Protein AF-A0A1E1VZ85-F1 (afdb_monomer)

Solvent-accessible surface area (backbone atoms only — not comparable to full-atom values): 5786 Å² total; per-residue (Å²): 131,55,69,69,61,50,47,51,52,40,52,53,50,42,52,55,44,52,48,54,49,49,54,51,32,54,38,49,60,42,31,81,80,37,70,84,40,45,64,59,39,60,61,55,53,76,45,49,66,58,47,50,53,52,41,54,51,39,50,51,54,44,53,54,50,47,39,68,78,35,77,84,62,83,85,78,58,64,66,58,54,55,49,49,55,42,49,54,53,34,50,57,47,41,53,73,76,56,64,75,87,129

Nearest PDB structures (foldseek):
  3mxz-assembly1_A  TM=4.016E-01  e=4.838E-01  Arabidopsis thaliana
  3lg7-assembly1_B  TM=4.663E-01  e=9.414E-01  synthetic construct
  6ixe-assembly1_A  TM=3.928E-01  e=3.982E+00  Homo sapiens
  3vkg-assembly2_A  TM=2.423E-01  e=6.560E+00  Dictyostelium discoideum

Mean predicted aligned error: 3.7 Å

Organism: Pectinophora gossypiella (NCBI:txid13191)

Radius of gyration: 16.45 Å; Cα contacts (8 Å, |Δi|>4): 61; chains: 1; bounding box: 40×31×45 Å

Foldseek 3Di:
DDLVVVLVVLVVQLVVLLVLLVVLLVLLVVCVVDVVSLVVNVVSVVCLVVSLVSNVVSLVVNVVSVCVVPVPDDRDCVSVVVSVVSSVSSVVSCCVSPPDDD

Secondary structure (DSSP, 8-state):
--HHHHHHHHHHHHHHHHHHHHHHHHHHHHHHH-GGGHHHHHHHHTTHHHHHHHHHHHHHHHHHHHHHH-TTPPPP-HHHHHHHHHHHHHHHHHHHHSPPP-

pLDDT: mean 93.76, std 7.64, range [46.31, 98.31]

Sequence (102 aa):
MDDNSKLNLLVIRREYIFRDIQILFDLSQQVATDPSKVNAFKSRYKRVESIRQEYLNVVHDIHTLMLTINPKEVIDMKTVEAFDTLYYAVEAAADQLMPKPR

Structure (mmCIF, N/CA/C/O backbone):
data_AF-A0A1E1VZ85-F1
#
_entry.id   AF-A0A1E1VZ85-F1
#
loop_
_atom_site.group_PDB
_atom_site.id
_atom_site.type_symbol
_atom_site.label_atom_id
_atom_site.label_alt_id
_atom_site.label_comp_id
_atom_site.label_asym_id
_atom_site.label_entity_id
_atom_site.label_seq_id
_atom_site.pdbx_PDB_ins_code
_atom_site.Cartn_x
_atom_site.Cartn_y
_atom_site.Cartn_z
_atom_site.occupancy
_atom_site.B_iso_or_equiv
_atom_site.auth_seq_id
_atom_site.auth_comp_id
_atom_site.auth_asym_id
_atom_site.auth_atom_id
_atom_site.pdbx_PDB_model_num
ATOM 1 N N . MET A 1 1 ? -6.256 15.122 23.164 1.00 75.88 1 MET A N 1
ATOM 2 C CA . MET A 1 1 ? -6.871 14.702 21.891 1.00 75.88 1 MET A CA 1
ATOM 3 C C . MET A 1 1 ? -7.786 13.537 22.199 1.00 75.88 1 MET A C 1
ATOM 5 O O . MET A 1 1 ? -7.298 12.562 22.765 1.00 75.88 1 MET A O 1
ATOM 9 N N . ASP A 1 2 ? -9.082 13.681 21.941 1.00 92.94 2 ASP A N 1
ATOM 10 C CA . ASP A 1 2 ? -10.062 12.607 22.122 1.00 92.94 2 ASP A CA 1
ATOM 11 C C . ASP A 1 2 ? -9.880 11.499 21.069 1.00 92.94 2 ASP A C 1
ATOM 13 O O . ASP A 1 2 ? -9.120 11.650 20.105 1.00 92.94 2 ASP A O 1
ATOM 17 N N . ASP A 1 3 ? -10.553 10.372 21.276 1.00 91.44 3 ASP A N 1
ATOM 18 C CA . ASP A 1 3 ? -10.3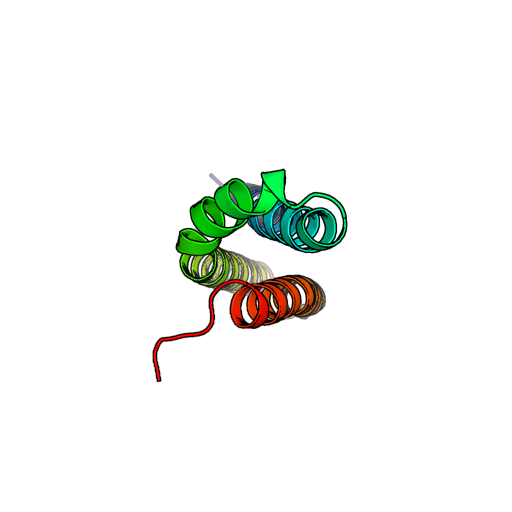74 9.186 20.441 1.00 91.44 3 ASP A CA 1
ATOM 19 C C . ASP A 1 3 ? -10.925 9.362 19.017 1.00 91.44 3 ASP A C 1
ATOM 21 O O . ASP A 1 3 ? -10.326 8.838 18.080 1.00 91.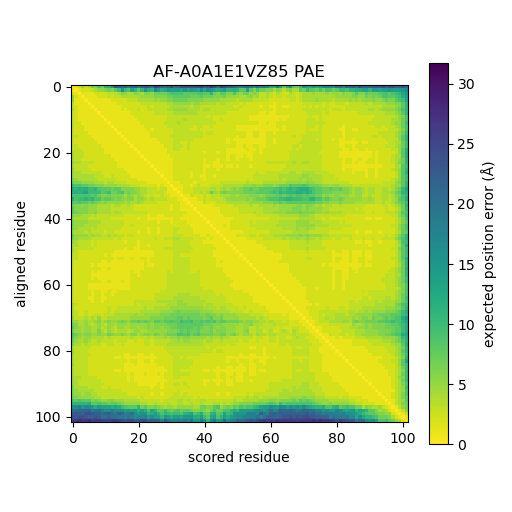44 3 ASP A O 1
ATOM 25 N N . ASN A 1 4 ? -11.953 10.192 18.806 1.00 91.00 4 ASN A N 1
ATOM 26 C CA . ASN A 1 4 ? -12.434 10.510 17.456 1.00 91.00 4 ASN A CA 1
ATOM 27 C C . ASN A 1 4 ? -11.413 11.366 16.693 1.00 91.00 4 ASN A C 1
ATOM 29 O O . ASN A 1 4 ? -11.142 11.124 15.516 1.00 91.00 4 ASN A O 1
ATOM 33 N N . SER A 1 5 ? -10.783 12.329 17.369 1.00 94.81 5 SER A N 1
ATOM 34 C CA . SER A 1 5 ? -9.692 13.120 16.790 1.00 94.81 5 SER A CA 1
ATOM 35 C C . SER A 1 5 ? -8.480 12.250 16.419 1.00 94.81 5 SER A C 1
ATOM 37 O O . SER A 1 5 ? -7.903 12.425 15.345 1.00 94.81 5 SER A O 1
ATOM 39 N N . LYS A 1 6 ? -8.109 11.273 17.264 1.00 95.88 6 LYS A N 1
ATOM 40 C CA . LYS A 1 6 ? -7.060 10.281 16.943 1.00 95.88 6 LYS A CA 1
ATOM 41 C C . LYS A 1 6 ? -7.431 9.436 15.730 1.00 95.88 6 LYS A C 1
ATOM 43 O O . LYS A 1 6 ? -6.601 9.272 14.838 1.00 95.88 6 LYS A O 1
ATOM 48 N N . LEU A 1 7 ? -8.667 8.941 15.685 1.00 95.19 7 LEU A N 1
ATOM 49 C CA . LEU A 1 7 ? -9.164 8.126 14.582 1.00 95.19 7 LEU A CA 1
ATOM 50 C C . LEU A 1 7 ? -9.085 8.888 13.255 1.00 95.19 7 LEU A C 1
ATOM 52 O O . LEU A 1 7 ? -8.556 8.360 12.281 1.00 95.19 7 LEU A O 1
ATOM 56 N N . ASN A 1 8 ? -9.503 10.157 13.233 1.00 96.12 8 ASN A N 1
ATOM 57 C CA . ASN A 1 8 ? -9.392 10.998 12.040 1.00 96.12 8 ASN A CA 1
ATOM 58 C C . ASN A 1 8 ? -7.945 11.166 11.563 1.00 96.12 8 ASN A C 1
ATOM 60 O O . ASN A 1 8 ? -7.684 11.072 10.365 1.00 96.12 8 ASN A O 1
ATOM 64 N N . LEU A 1 9 ? -6.987 11.383 12.470 1.00 97.25 9 LEU A N 1
ATOM 65 C CA . LEU A 1 9 ? -5.575 11.483 12.087 1.00 97.25 9 LEU A CA 1
ATOM 66 C C . LEU A 1 9 ? -5.039 10.174 11.498 1.00 97.25 9 LEU A C 1
ATOM 68 O O . LEU A 1 9 ? -4.285 10.210 10.525 1.00 97.25 9 LEU A O 1
ATOM 72 N N . LEU A 1 10 ? -5.438 9.027 12.053 1.00 97.50 10 LEU A N 1
ATOM 73 C CA . LEU A 1 10 ? -5.059 7.723 11.514 1.00 97.50 10 LEU A CA 1
ATOM 74 C C . LEU A 1 10 ? -5.667 7.487 10.127 1.00 97.50 10 LEU A C 1
ATOM 76 O O . LEU A 1 10 ? -4.957 7.042 9.229 1.00 97.50 10 LEU A O 1
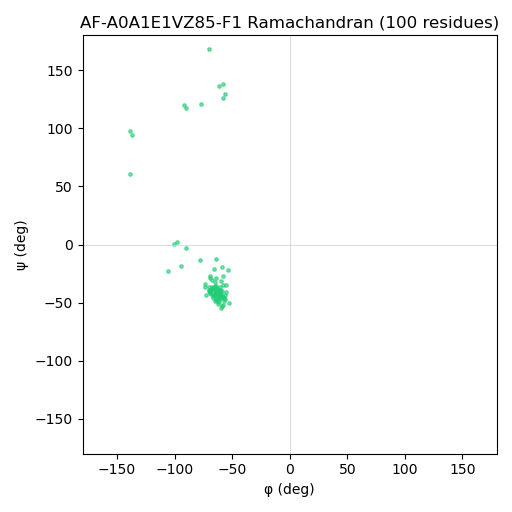ATOM 80 N N . VAL A 1 11 ? -6.937 7.847 9.918 1.00 96.50 11 VAL A N 1
ATOM 81 C CA . VAL A 1 11 ? -7.591 7.767 8.601 1.00 96.50 11 VAL A CA 1
ATOM 82 C C . VAL A 1 11 ? -6.867 8.645 7.582 1.00 96.50 11 VAL A C 1
ATOM 84 O O . VAL A 1 11 ? -6.524 8.167 6.506 1.00 96.50 11 VAL A O 1
ATOM 87 N N . ILE A 1 12 ? -6.543 9.893 7.929 1.00 97.44 12 ILE A N 1
ATOM 88 C CA . ILE A 1 12 ? -5.768 10.783 7.052 1.00 97.44 12 ILE A CA 1
ATOM 89 C C . ILE A 1 12 ? -4.407 10.158 6.710 1.00 97.44 12 ILE A C 1
ATOM 91 O O . ILE A 1 12 ? -4.001 10.143 5.549 1.00 97.44 12 ILE A O 1
ATOM 95 N N . ARG A 1 13 ? -3.706 9.601 7.705 1.00 97.44 13 ARG A N 1
ATOM 96 C CA . ARG A 1 13 ? -2.423 8.920 7.492 1.00 97.44 13 ARG A CA 1
ATOM 97 C C . ARG A 1 13 ? -2.563 7.711 6.562 1.00 97.44 13 ARG A C 1
ATOM 99 O O . ARG A 1 13 ? -1.721 7.545 5.682 1.00 97.44 13 ARG A O 1
ATOM 106 N N . ARG A 1 14 ? -3.621 6.908 6.716 1.00 97.69 14 ARG A N 1
ATOM 107 C CA . ARG A 1 14 ? -3.936 5.781 5.824 1.00 97.69 14 ARG A CA 1
ATOM 108 C C . ARG A 1 14 ? -4.068 6.251 4.377 1.00 97.69 14 ARG A C 1
ATOM 110 O O . ARG A 1 14 ? -3.469 5.637 3.501 1.00 97.69 14 ARG A O 1
ATOM 117 N N . GLU A 1 15 ? -4.796 7.342 4.132 1.00 97.62 15 GLU A N 1
ATOM 118 C CA . GLU A 1 15 ? -4.979 7.897 2.782 1.00 97.62 15 GLU A CA 1
ATOM 119 C C . GLU A 1 15 ? -3.660 8.372 2.159 1.00 97.62 15 GLU A C 1
ATOM 121 O O . GLU A 1 15 ? -3.413 8.138 0.976 1.00 97.62 15 GLU A O 1
ATOM 126 N N . TYR A 1 16 ? -2.770 8.988 2.945 1.00 97.38 16 TYR A N 1
ATOM 127 C CA . TYR A 1 16 ? -1.441 9.364 2.453 1.00 97.38 16 TYR A CA 1
ATOM 128 C C . TYR A 1 16 ? -0.616 8.147 2.017 1.00 97.38 16 TYR A C 1
ATOM 130 O O . TYR A 1 16 ? -0.022 8.171 0.941 1.00 97.38 16 TYR A O 1
ATOM 138 N N . ILE A 1 17 ? -0.617 7.073 2.810 1.00 97.56 17 ILE A N 1
ATOM 139 C CA . ILE A 1 17 ? 0.114 5.841 2.479 1.00 97.56 17 ILE A CA 1
ATOM 140 C C . ILE A 1 17 ? -0.529 5.135 1.274 1.00 97.56 17 ILE A C 1
ATOM 142 O O . ILE A 1 17 ? 0.171 4.644 0.389 1.00 97.56 17 ILE A O 1
ATOM 146 N N . PHE A 1 18 ? -1.863 5.126 1.191 1.00 97.62 18 PHE A N 1
ATOM 147 C CA . PHE A 1 18 ? -2.583 4.579 0.039 1.00 97.62 18 PHE A CA 1
ATOM 148 C C . PHE A 1 18 ? -2.210 5.321 -1.253 1.00 97.62 18 PHE A C 1
ATOM 150 O O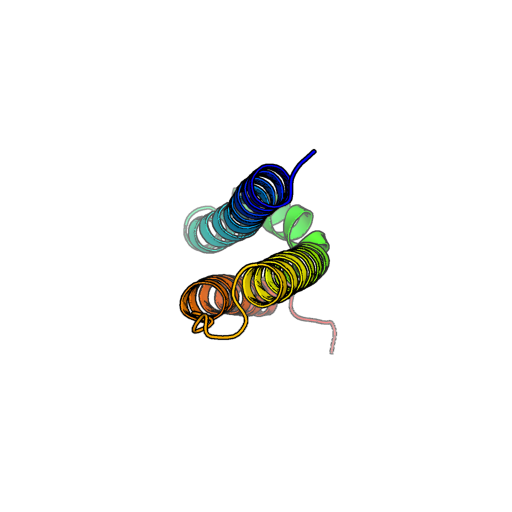 . PHE A 1 18 ? -1.991 4.714 -2.301 1.00 97.62 18 PHE A O 1
ATOM 157 N N . ARG A 1 19 ? -2.051 6.644 -1.179 1.00 97.38 19 ARG A N 1
ATOM 158 C CA . ARG A 1 19 ? -1.596 7.442 -2.317 1.00 97.38 19 ARG A CA 1
ATOM 159 C C . ARG A 1 19 ? -0.175 7.085 -2.755 1.00 97.38 19 ARG A C 1
ATOM 161 O O . ARG A 1 19 ? 0.104 7.091 -3.952 1.00 97.38 19 ARG A O 1
ATOM 168 N N . ASP A 1 20 ? 0.716 6.753 -1.824 1.00 96.88 20 ASP A N 1
ATOM 169 C CA . ASP A 1 20 ? 2.078 6.337 -2.166 1.00 96.88 20 ASP A CA 1
ATOM 170 C C . ASP A 1 20 ? 2.089 5.043 -2.996 1.00 96.88 20 ASP A C 1
ATOM 172 O O . ASP A 1 20 ? 2.821 4.974 -3.991 1.00 96.88 20 ASP A O 1
ATOM 176 N N . ILE A 1 21 ? 1.243 4.055 -2.661 1.00 97.75 21 ILE A N 1
ATOM 177 C CA . ILE A 1 21 ? 1.129 2.838 -3.481 1.00 97.75 21 ILE A CA 1
ATOM 178 C C . ILE A 1 21 ? 0.446 3.112 -4.826 1.00 97.75 21 ILE A C 1
ATOM 180 O O . ILE A 1 21 ? 0.894 2.581 -5.840 1.00 97.75 21 ILE A O 1
ATOM 184 N N . GLN A 1 22 ? -0.558 3.997 -4.877 1.00 97.50 22 GLN A N 1
ATOM 185 C CA . GLN A 1 22 ? -1.190 4.411 -6.137 1.00 97.50 22 GLN A CA 1
ATOM 186 C C . GLN A 1 22 ? -0.181 5.048 -7.093 1.00 97.50 22 GLN A C 1
ATOM 188 O O . GLN A 1 22 ? -0.124 4.676 -8.258 1.00 97.50 22 GLN A O 1
ATOM 193 N N . ILE A 1 23 ? 0.677 5.949 -6.604 1.00 96.19 23 ILE A N 1
ATOM 194 C CA . ILE A 1 23 ? 1.702 6.569 -7.452 1.00 96.19 23 ILE A CA 1
ATOM 195 C C . ILE A 1 23 ? 2.689 5.517 -7.974 1.00 96.19 23 ILE A C 1
ATOM 197 O O . ILE A 1 23 ? 3.160 5.608 -9.110 1.00 96.19 23 ILE A O 1
ATOM 201 N N . LEU A 1 24 ? 3.039 4.529 -7.149 1.00 96.31 24 LEU A N 1
ATOM 202 C CA . LEU A 1 24 ? 3.944 3.460 -7.558 1.00 96.31 24 LEU A CA 1
ATOM 203 C C . LEU A 1 24 ? 3.301 2.538 -8.605 1.00 96.31 24 LEU A C 1
ATOM 205 O O . LEU A 1 24 ? 3.971 2.146 -9.561 1.00 96.31 24 LEU A O 1
ATOM 209 N N . PHE A 1 25 ? 2.007 2.257 -8.456 1.00 97.00 25 PHE A N 1
ATOM 210 C CA . PHE A 1 25 ? 1.197 1.546 -9.438 1.00 97.00 25 PHE A CA 1
ATOM 211 C C . PHE A 1 25 ? 1.091 2.323 -10.757 1.00 97.00 25 PHE A C 1
ATOM 213 O O . PHE A 1 25 ? 1.400 1.778 -11.811 1.00 97.00 25 PHE A O 1
ATOM 220 N N . ASP A 1 26 ? 0.765 3.614 -10.720 1.00 96.25 26 ASP A N 1
ATOM 221 C CA . ASP A 1 26 ? 0.686 4.447 -11.925 1.00 96.25 26 ASP A CA 1
ATOM 222 C C . ASP A 1 26 ? 2.022 4.476 -12.676 1.00 96.25 26 ASP A C 1
ATOM 224 O O . ASP A 1 26 ? 2.063 4.407 -13.906 1.00 96.25 26 ASP A O 1
ATOM 228 N N . LEU A 1 27 ? 3.138 4.542 -11.942 1.00 95.56 27 LEU A N 1
ATOM 229 C CA . LEU A 1 27 ? 4.470 4.435 -12.531 1.00 95.56 27 LEU A CA 1
ATOM 230 C C . LEU A 1 27 ? 4.712 3.060 -13.154 1.00 95.56 27 LEU A C 1
ATOM 232 O O . LEU A 1 27 ? 5.316 3.001 -14.223 1.00 95.56 27 LEU A O 1
ATOM 236 N N . SER A 1 28 ? 4.244 1.976 -12.531 1.00 95.19 28 SER A N 1
ATOM 237 C CA . SER A 1 28 ? 4.395 0.622 -13.076 1.00 95.19 28 SER A CA 1
ATOM 238 C C . SER A 1 28 ? 3.676 0.469 -14.419 1.00 95.19 28 SER A C 1
ATOM 240 O O . SER A 1 28 ? 4.240 -0.099 -15.353 1.00 95.19 28 SER A O 1
ATOM 242 N N . GLN A 1 29 ? 2.491 1.072 -14.558 1.00 95.06 29 GLN A N 1
ATOM 243 C CA . GLN A 1 29 ? 1.743 1.099 -15.818 1.00 95.06 29 GLN A CA 1
ATOM 244 C C . GLN A 1 29 ? 2.432 1.974 -16.874 1.00 95.06 29 GLN A C 1
ATOM 246 O O . GLN A 1 29 ? 2.530 1.590 -18.039 1.00 95.06 29 GLN A O 1
ATOM 251 N N . GLN A 1 30 ? 2.964 3.134 -16.474 1.00 94.62 30 GLN A N 1
ATOM 252 C CA . GLN A 1 30 ? 3.645 4.051 -17.395 1.00 94.62 30 GLN A CA 1
ATOM 253 C C . GLN A 1 30 ? 4.925 3.459 -17.983 1.00 94.62 30 GLN A C 1
ATOM 255 O O . GLN A 1 30 ? 5.244 3.753 -19.133 1.00 94.62 30 GLN A O 1
ATOM 260 N N . VAL A 1 31 ? 5.647 2.618 -17.237 1.00 92.75 31 VAL A N 1
ATOM 261 C CA . VAL A 1 31 ? 6.886 1.987 -17.721 1.00 92.75 31 VAL A CA 1
ATOM 262 C C . VAL A 1 31 ? 6.652 1.133 -18.972 1.00 92.75 31 VAL A C 1
ATOM 264 O O . VAL A 1 31 ? 7.531 1.080 -19.831 1.00 92.75 31 VAL A O 1
ATOM 267 N N . ALA A 1 32 ? 5.474 0.519 -19.121 1.00 84.12 32 ALA A N 1
ATOM 268 C CA . ALA A 1 32 ? 5.137 -0.259 -20.313 1.00 84.12 32 ALA A CA 1
ATOM 269 C C . ALA A 1 32 ? 5.085 0.601 -21.592 1.00 84.12 32 ALA A C 1
ATOM 271 O O . ALA A 1 32 ? 5.363 0.107 -22.682 1.00 84.12 32 ALA A O 1
ATOM 272 N N . THR A 1 33 ? 4.750 1.888 -21.459 1.00 90.00 33 THR A N 1
ATOM 273 C CA . THR A 1 33 ? 4.614 2.836 -22.580 1.00 90.00 33 THR A CA 1
ATOM 274 C C . THR A 1 33 ? 5.768 3.834 -22.693 1.00 90.00 33 THR A C 1
ATOM 276 O O . THR A 1 33 ? 6.000 4.379 -23.767 1.00 90.00 33 THR A O 1
ATOM 279 N N . ASP A 1 34 ? 6.493 4.082 -21.601 1.00 92.31 34 ASP A N 1
ATOM 280 C CA . ASP A 1 34 ? 7.580 5.056 -21.512 1.00 92.31 34 ASP A CA 1
ATOM 281 C C . ASP A 1 34 ? 8.778 4.462 -20.743 1.00 92.31 34 ASP A C 1
ATOM 283 O O . ASP A 1 34 ? 8.859 4.558 -19.509 1.00 92.31 34 ASP A O 1
ATOM 287 N N . PRO A 1 35 ? 9.761 3.882 -21.461 1.00 89.88 35 PRO A N 1
ATOM 288 C CA . PRO A 1 35 ? 10.965 3.316 -20.858 1.00 89.88 35 PRO A CA 1
ATOM 289 C C . PRO A 1 35 ? 11.796 4.316 -20.039 1.00 89.88 35 PRO A C 1
ATOM 291 O O . P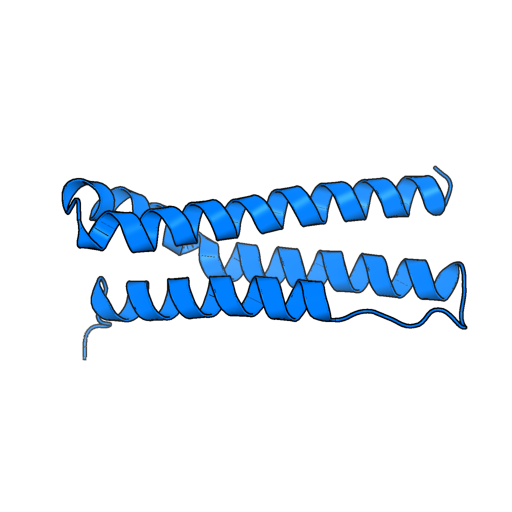RO A 1 35 ? 12.575 3.902 -19.178 1.00 89.88 35 PRO A O 1
ATOM 294 N N . SER A 1 36 ? 11.634 5.632 -20.240 1.00 94.00 36 SER A N 1
ATOM 295 C CA . SER A 1 36 ? 12.346 6.638 -19.437 1.00 94.00 36 SER A CA 1
ATOM 296 C C . SER A 1 36 ? 11.911 6.628 -17.963 1.00 94.00 36 SER A C 1
ATOM 298 O O . SER A 1 36 ? 12.671 7.034 -17.078 1.00 94.00 36 SER A O 1
ATOM 300 N N . LYS A 1 37 ? 10.720 6.087 -17.666 1.00 94.31 37 LYS A N 1
ATOM 301 C CA . LYS A 1 37 ? 10.169 5.966 -16.308 1.00 94.31 37 LYS A CA 1
ATOM 302 C C . LYS A 1 37 ? 10.764 4.816 -15.505 1.00 94.31 37 LYS A C 1
ATOM 304 O O . LYS A 1 37 ? 10.610 4.809 -14.283 1.00 94.31 37 LYS A O 1
ATOM 309 N N . VAL A 1 38 ? 11.480 3.881 -16.142 1.00 93.31 38 VAL A N 1
ATOM 310 C CA . VAL A 1 38 ? 12.026 2.678 -15.486 1.00 93.31 38 VAL A CA 1
ATOM 311 C C . VAL A 1 38 ? 12.841 3.050 -14.249 1.00 93.31 38 VAL A C 1
ATOM 313 O O . VAL A 1 38 ? 12.590 2.528 -13.168 1.00 93.31 38 VAL A O 1
ATOM 316 N N . ASN A 1 39 ? 13.777 3.995 -14.361 1.00 93.12 39 ASN A N 1
ATOM 317 C CA . ASN A 1 39 ? 14.627 4.376 -13.228 1.00 93.12 39 ASN A CA 1
ATOM 318 C C . ASN A 1 39 ? 13.835 5.027 -12.083 1.00 93.12 39 ASN A C 1
ATOM 320 O O . ASN A 1 39 ? 14.136 4.782 -10.912 1.00 93.12 39 ASN A O 1
ATOM 324 N N . ALA A 1 40 ? 12.805 5.818 -12.402 1.00 94.69 40 ALA A N 1
ATOM 325 C CA . ALA A 1 40 ? 11.927 6.416 -11.400 1.00 94.69 40 ALA A CA 1
ATOM 326 C C . ALA A 1 40 ? 11.121 5.342 -10.654 1.00 94.69 40 ALA A C 1
ATOM 328 O O . ALA A 1 40 ? 11.058 5.376 -9.423 1.00 94.69 40 ALA A O 1
ATOM 329 N N . PHE A 1 41 ? 10.582 4.359 -11.384 1.00 95.31 41 PHE A N 1
ATOM 330 C CA . PHE A 1 41 ? 9.907 3.200 -10.805 1.00 95.31 41 PHE A CA 1
ATOM 331 C C . PHE A 1 41 ? 10.854 2.404 -9.900 1.00 95.31 41 PHE A C 1
ATOM 333 O O . PHE A 1 41 ? 10.575 2.270 -8.713 1.00 95.31 41 PHE A O 1
ATOM 340 N N . LYS A 1 42 ? 12.021 1.973 -10.406 1.00 93.94 42 LYS A N 1
ATOM 341 C CA . LYS A 1 42 ? 13.014 1.205 -9.628 1.00 93.94 42 LYS A CA 1
ATOM 342 C C . LYS A 1 42 ? 13.435 1.924 -8.347 1.00 93.94 42 LYS A C 1
ATOM 344 O O . LYS A 1 42 ? 13.584 1.297 -7.304 1.00 93.94 42 LYS A O 1
ATOM 349 N N . SER A 1 43 ? 13.635 3.242 -8.415 1.00 93.81 43 SER A N 1
ATOM 350 C CA . SER A 1 43 ? 14.018 4.047 -7.252 1.00 93.81 43 SER A CA 1
ATOM 351 C C . SER A 1 43 ? 12.932 4.051 -6.176 1.00 93.81 43 SER A C 1
ATOM 353 O O . SER A 1 43 ? 13.226 3.802 -5.007 1.00 93.81 43 SER A O 1
ATOM 355 N N . ARG A 1 44 ? 11.669 4.276 -6.562 1.00 94.31 44 ARG A N 1
ATOM 356 C CA . ARG A 1 44 ? 10.548 4.306 -5.614 1.00 94.31 44 ARG A CA 1
ATOM 357 C C . ARG A 1 44 ? 10.157 2.920 -5.109 1.00 94.31 44 ARG A C 1
ATOM 359 O O . ARG A 1 44 ? 9.813 2.788 -3.939 1.00 94.31 44 ARG A O 1
ATOM 366 N N . TYR A 1 45 ? 10.279 1.899 -5.953 1.00 96.06 45 TYR A N 1
ATOM 367 C CA . TYR A 1 45 ? 9.963 0.514 -5.616 1.00 96.06 45 TYR A CA 1
ATOM 368 C C . TYR A 1 45 ? 10.776 -0.004 -4.423 1.00 96.06 45 TYR A C 1
ATOM 370 O O . TYR A 1 45 ? 10.274 -0.797 -3.640 1.00 96.06 45 TYR A O 1
ATOM 378 N N . LYS A 1 46 ? 11.980 0.532 -4.174 1.00 94.19 46 LYS A N 1
ATOM 379 C CA . LYS A 1 46 ? 12.771 0.219 -2.966 1.00 94.19 46 LYS A CA 1
ATOM 380 C C . LYS A 1 46 ? 12.016 0.424 -1.647 1.00 94.19 46 LYS A C 1
ATOM 382 O O . LYS A 1 46 ? 12.424 -0.130 -0.633 1.00 94.19 46 LYS A O 1
ATOM 387 N N . ARG A 1 47 ? 10.960 1.245 -1.644 1.00 94.75 47 ARG A N 1
ATOM 388 C CA . ARG A 1 47 ? 10.120 1.533 -0.474 1.00 94.75 47 ARG A CA 1
ATOM 389 C C . ARG A 1 47 ? 8.800 0.756 -0.460 1.00 94.75 47 ARG A C 1
ATOM 391 O O . ARG A 1 47 ? 8.026 0.953 0.471 1.00 94.75 47 ARG A O 1
ATOM 398 N N . VAL A 1 48 ? 8.517 -0.098 -1.447 1.00 96.44 48 VAL A N 1
ATOM 399 C CA . VAL A 1 48 ? 7.213 -0.776 -1.575 1.00 96.44 48 VAL A CA 1
ATOM 400 C C . VAL A 1 48 ? 6.857 -1.575 -0.320 1.00 96.44 48 VAL A C 1
ATOM 402 O O . VAL A 1 48 ? 5.753 -1.443 0.202 1.00 96.44 48 VAL A O 1
ATOM 405 N N . GLU A 1 49 ? 7.827 -2.300 0.239 1.00 96.75 49 GLU A N 1
ATOM 406 C CA . GLU A 1 49 ? 7.602 -3.124 1.424 1.00 96.75 49 GLU A CA 1
ATOM 407 C C . GLU A 1 49 ? 7.380 -2.270 2.674 1.00 96.75 49 GLU A C 1
ATOM 409 O O . GLU A 1 49 ? 6.483 -2.544 3.467 1.00 96.75 49 GLU A O 1
ATOM 414 N N . SER A 1 50 ? 8.126 -1.166 2.817 1.00 97.31 50 SER A N 1
ATOM 415 C CA . SER A 1 50 ? 7.876 -0.217 3.907 1.00 97.31 50 SER A CA 1
ATOM 416 C C . SER A 1 50 ? 6.493 0.423 3.796 1.00 97.31 50 SER A C 1
ATOM 418 O O . SER A 1 50 ? 5.806 0.533 4.804 1.00 97.31 50 SER A O 1
ATOM 420 N N . ILE A 1 51 ? 6.042 0.769 2.584 1.00 97.44 51 ILE A N 1
ATOM 421 C CA . ILE A 1 51 ? 4.705 1.338 2.354 1.00 97.44 51 ILE A CA 1
ATOM 422 C C . ILE A 1 51 ? 3.634 0.321 2.769 1.00 97.44 51 ILE A C 1
ATOM 424 O O . ILE A 1 51 ? 2.693 0.684 3.475 1.00 97.44 51 ILE A O 1
ATOM 428 N N . ARG A 1 52 ? 3.793 -0.957 2.397 1.00 97.81 52 ARG A N 1
ATOM 429 C CA . ARG A 1 52 ? 2.870 -2.025 2.804 1.00 97.81 52 ARG A CA 1
ATOM 430 C C . ARG A 1 52 ? 2.824 -2.196 4.316 1.00 97.81 52 ARG A C 1
ATOM 432 O O . ARG A 1 52 ? 1.738 -2.199 4.891 1.00 97.81 52 ARG A O 1
ATOM 439 N N . GLN A 1 53 ? 3.977 -2.294 4.970 1.00 98.06 53 GLN A N 1
ATOM 440 C CA . GLN A 1 53 ? 4.023 -2.457 6.420 1.00 98.06 53 GLN A CA 1
ATOM 441 C C . GLN A 1 53 ? 3.422 -1.248 7.151 1.00 98.06 53 GLN A C 1
ATOM 443 O O . GLN A 1 53 ? 2.661 -1.419 8.102 1.00 98.06 53 GLN A O 1
ATOM 448 N N . GLU A 1 54 ? 3.726 -0.028 6.702 1.00 97.88 54 GLU A N 1
ATOM 449 C CA . GLU A 1 54 ? 3.144 1.198 7.252 1.00 97.88 54 GLU A CA 1
ATOM 450 C C . GLU A 1 54 ? 1.620 1.219 7.097 1.00 97.88 54 GLU A C 1
ATOM 452 O O . GLU A 1 54 ? 0.919 1.573 8.046 1.00 97.88 54 GLU A O 1
ATOM 457 N N . TYR A 1 55 ? 1.101 0.796 5.941 1.00 98.31 55 TYR A N 1
ATOM 458 C CA . TYR A 1 55 ? -0.335 0.718 5.691 1.00 98.31 55 TYR A CA 1
ATOM 459 C C . TYR A 1 55 ? -1.022 -0.268 6.639 1.00 98.31 55 TYR A C 1
ATOM 461 O O . TYR A 1 55 ? -1.984 0.095 7.317 1.00 98.31 55 TYR A O 1
ATOM 469 N N . LEU A 1 56 ? -0.499 -1.495 6.733 1.00 97.75 56 LEU A N 1
ATOM 470 C CA . LEU A 1 56 ? -1.050 -2.544 7.594 1.00 97.75 56 LEU A CA 1
ATOM 471 C C . LEU A 1 56 ? -1.036 -2.136 9.071 1.00 97.75 56 LEU A C 1
ATOM 473 O O . LEU A 1 56 ? -2.018 -2.365 9.775 1.00 97.75 56 LEU A O 1
ATOM 477 N N . ASN A 1 57 ? 0.034 -1.477 9.523 1.00 98.12 57 ASN A N 1
ATOM 478 C CA . ASN A 1 57 ? 0.127 -0.962 10.888 1.00 98.12 57 ASN A CA 1
ATOM 479 C C . ASN A 1 57 ? -0.935 0.113 11.156 1.00 98.12 57 ASN A C 1
ATOM 481 O O . ASN A 1 57 ? -1.648 0.037 12.151 1.00 98.12 57 ASN A O 1
ATOM 485 N N . VAL A 1 58 ? -1.095 1.086 10.252 1.00 98.00 58 VAL A N 1
ATOM 486 C CA . VAL A 1 58 ? -2.098 2.149 10.426 1.00 98.00 58 VAL A CA 1
ATOM 487 C C . VAL A 1 58 ? -3.518 1.587 10.400 1.00 98.00 58 VAL A C 1
ATOM 489 O O . VAL A 1 58 ? -4.352 2.007 11.197 1.00 98.00 58 VAL A O 1
ATOM 492 N N . VAL A 1 59 ? -3.808 0.624 9.524 1.00 97.62 59 VAL A N 1
ATOM 493 C CA . VAL A 1 59 ? -5.115 -0.045 9.493 1.00 97.62 59 VAL A CA 1
ATOM 494 C C . VAL A 1 59 ? -5.368 -0.826 10.784 1.00 97.62 59 VAL A C 1
ATOM 496 O O . VAL A 1 59 ? -6.462 -0.746 11.341 1.00 97.62 59 VAL A O 1
ATOM 499 N N . HIS A 1 60 ? -4.360 -1.528 11.303 1.00 96.69 60 HIS A N 1
ATOM 500 C CA . HIS A 1 60 ? -4.457 -2.209 12.592 1.00 96.69 60 HIS A CA 1
ATOM 501 C C . HIS A 1 60 ? -4.766 -1.234 13.740 1.00 96.69 60 HIS A C 1
ATOM 503 O O . HIS A 1 60 ? -5.661 -1.502 14.548 1.00 96.69 60 HIS A O 1
ATOM 509 N N . ASP A 1 61 ? -4.090 -0.084 13.778 1.00 97.50 61 ASP A N 1
ATOM 510 C CA . ASP A 1 61 ? -4.325 0.961 14.778 1.00 97.50 61 ASP A CA 1
ATOM 511 C C . ASP A 1 61 ? -5.748 1.537 14.669 1.00 97.50 61 ASP A C 1
ATOM 513 O O . ASP A 1 61 ? -6.424 1.722 15.685 1.00 97.50 61 ASP A O 1
ATOM 517 N N . ILE A 1 62 ? -6.237 1.769 13.441 1.00 97.25 62 ILE A N 1
ATOM 518 C CA . ILE A 1 62 ? -7.617 2.206 13.171 1.00 97.25 62 ILE A CA 1
ATOM 519 C C . ILE A 1 62 ? -8.611 1.186 13.724 1.00 97.25 62 ILE A C 1
ATOM 521 O O . ILE A 1 62 ? -9.496 1.554 14.492 1.00 97.25 62 ILE A O 1
ATOM 525 N N . HIS A 1 63 ? -8.464 -0.091 13.366 1.00 96.31 63 HIS A N 1
ATOM 526 C CA . HIS A 1 63 ? -9.398 -1.140 13.779 1.00 96.31 63 HIS A CA 1
ATOM 527 C C . HIS A 1 63 ? -9.410 -1.326 15.297 1.00 96.31 63 HIS A C 1
ATOM 529 O O . HIS A 1 63 ? -10.476 -1.430 15.902 1.00 96.31 63 HIS A O 1
ATOM 535 N N . THR A 1 64 ? -8.235 -1.297 15.925 1.00 96.44 64 THR A N 1
ATOM 536 C CA . THR A 1 64 ? -8.105 -1.383 17.384 1.00 96.44 64 THR A CA 1
ATOM 537 C C . THR A 1 64 ? -8.825 -0.222 18.069 1.00 96.44 64 THR A C 1
ATOM 539 O O . THR A 1 64 ? -9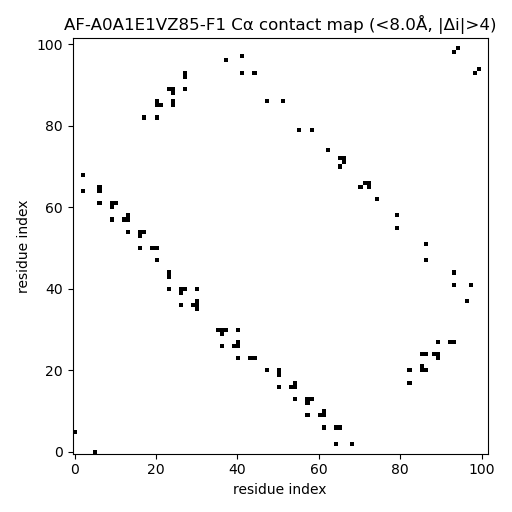.569 -0.427 19.033 1.00 96.44 64 THR A O 1
ATOM 542 N N . LEU A 1 65 ? -8.663 1.000 17.555 1.00 96.38 65 LEU A N 1
ATOM 543 C CA . LEU A 1 65 ? -9.316 2.178 18.118 1.00 96.38 65 LEU A CA 1
ATOM 544 C C . LEU A 1 65 ? -10.832 2.165 17.881 1.00 96.38 65 LEU A C 1
ATOM 546 O O . LEU A 1 65 ? -11.589 2.480 18.795 1.00 96.38 65 LEU A O 1
ATOM 550 N N . MET A 1 66 ? -11.286 1.737 16.699 1.00 95.75 66 MET A N 1
ATOM 551 C CA . MET A 1 66 ? -12.711 1.573 16.393 1.00 95.75 66 MET A CA 1
ATOM 552 C C . MET A 1 66 ? -13.384 0.593 17.355 1.00 95.75 66 MET A C 1
ATOM 554 O O . MET A 1 66 ? -14.429 0.920 17.908 1.00 95.75 66 MET A O 1
ATOM 558 N N . LEU A 1 67 ? -12.758 -0.555 17.628 1.00 95.81 67 LEU A N 1
ATOM 559 C CA . LEU A 1 67 ? -13.275 -1.540 18.587 1.00 95.81 67 LEU A CA 1
ATOM 560 C C . LEU A 1 67 ? -13.202 -1.057 20.040 1.00 95.81 67 LEU A C 1
ATOM 562 O O . LEU A 1 67 ? -14.012 -1.470 20.866 1.00 95.81 67 LEU A O 1
ATOM 566 N N . THR A 1 68 ? -12.261 -0.165 20.356 1.00 95.56 68 THR A N 1
ATOM 567 C CA . THR A 1 68 ? -12.193 0.487 21.673 1.00 95.56 68 THR A CA 1
ATOM 568 C C . THR A 1 68 ? -13.358 1.461 21.868 1.00 95.56 68 THR A C 1
ATOM 570 O O . THR A 1 68 ? -13.962 1.488 22.938 1.00 95.56 68 THR A O 1
ATOM 573 N N . ILE A 1 69 ? -13.699 2.236 20.833 1.00 94.94 69 ILE A N 1
ATOM 574 C CA . ILE A 1 69 ? -14.823 3.185 20.849 1.00 94.94 69 ILE A CA 1
ATOM 575 C C . ILE A 1 69 ? -16.167 2.438 20.805 1.00 94.94 69 ILE A C 1
ATOM 577 O O . ILE A 1 69 ? -17.094 2.773 21.543 1.00 94.94 69 ILE A O 1
ATOM 581 N N . ASN A 1 70 ? -16.276 1.420 19.948 1.00 95.50 70 ASN A N 1
ATOM 582 C CA . ASN A 1 70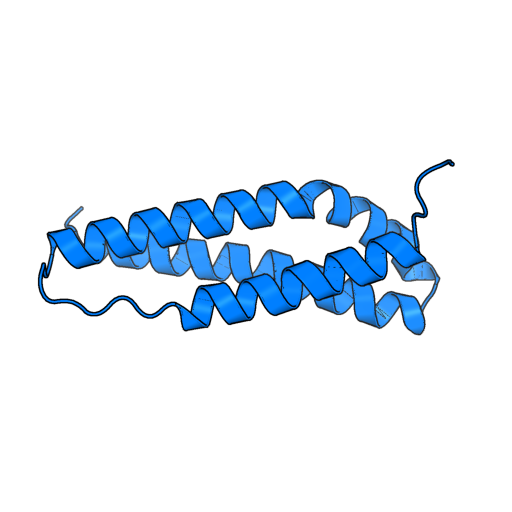 ? -17.465 0.600 19.752 1.00 95.50 70 ASN A CA 1
ATOM 583 C C . ASN A 1 70 ? -17.088 -0.890 19.598 1.00 95.50 70 ASN A C 1
ATOM 585 O O . ASN A 1 70 ? -16.802 -1.349 18.493 1.00 95.50 70 ASN A O 1
ATOM 589 N N . PRO A 1 71 ? -17.176 -1.700 20.668 1.00 95.81 71 PRO A N 1
ATOM 590 C CA . PRO A 1 71 ? -16.819 -3.123 20.614 1.00 95.81 71 PRO A CA 1
ATOM 591 C C . PRO A 1 71 ? -17.693 -3.989 19.695 1.00 95.81 71 PRO A C 1
ATOM 593 O O . PRO A 1 71 ? -17.359 -5.145 19.448 1.00 95.81 71 PRO A O 1
ATOM 596 N N . LYS A 1 72 ? -18.840 -3.472 19.231 1.00 95.56 72 LYS A N 1
ATOM 597 C CA . LYS A 1 72 ? -19.747 -4.162 18.298 1.00 95.56 72 LYS A CA 1
ATOM 598 C C . LYS A 1 72 ? -19.543 -3.728 16.844 1.00 95.56 72 LYS A C 1
ATOM 600 O O . LYS A 1 72 ? -20.306 -4.157 15.981 1.00 95.56 72 LYS A O 1
ATOM 605 N N . GLU A 1 73 ? -18.578 -2.848 16.591 1.00 94.25 73 GLU A N 1
ATOM 606 C CA . GLU A 1 73 ? -18.254 -2.367 15.253 1.00 94.25 73 GLU A CA 1
ATOM 607 C C . GLU A 1 73 ? -17.809 -3.526 14.356 1.00 94.25 73 GLU A C 1
ATOM 609 O O . GLU A 1 73 ? -17.029 -4.388 14.769 1.00 94.25 73 GLU A O 1
ATOM 614 N N . VAL A 1 74 ? -18.301 -3.545 13.118 1.00 93.38 74 VAL A N 1
ATOM 615 C CA . VAL A 1 74 ? -17.872 -4.527 12.120 1.00 93.38 74 VAL A CA 1
ATOM 616 C C . VAL A 1 74 ? -16.712 -3.928 11.340 1.00 93.38 74 VAL A C 1
ATOM 618 O O . VAL A 1 74 ? -16.848 -2.889 10.700 1.00 93.38 74 VAL A O 1
ATOM 621 N N . ILE A 1 75 ? -15.565 -4.598 11.384 1.00 92.56 75 ILE A N 1
ATOM 622 C CA . ILE A 1 75 ? -14.362 -4.156 10.685 1.00 92.56 75 ILE A CA 1
ATOM 623 C C . ILE A 1 75 ? -14.463 -4.482 9.190 1.00 92.56 75 ILE A C 1
ATOM 625 O O . ILE A 1 75 ? -14.596 -5.646 8.811 1.00 92.56 75 ILE A O 1
ATOM 629 N N . ASP A 1 76 ? -14.377 -3.452 8.344 1.00 89.50 76 ASP A N 1
ATOM 630 C CA . ASP A 1 76 ? -14.375 -3.586 6.884 1.00 89.50 76 ASP A CA 1
ATOM 631 C C . ASP A 1 76 ? -12.947 -3.745 6.337 1.00 89.50 76 ASP A C 1
ATOM 633 O O . ASP A 1 76 ? -12.115 -2.840 6.423 1.00 89.50 76 ASP A O 1
ATOM 637 N N . MET A 1 77 ? -12.682 -4.894 5.716 1.00 93.75 77 MET A N 1
ATOM 638 C CA . MET A 1 77 ? -11.379 -5.237 5.144 1.00 93.75 77 MET A CA 1
ATOM 639 C C . MET A 1 77 ? -11.211 -4.805 3.681 1.00 93.75 77 MET A C 1
ATOM 641 O O . MET A 1 77 ? -10.111 -4.926 3.145 1.00 93.75 77 MET A O 1
ATOM 645 N N . LYS A 1 78 ? -12.239 -4.235 3.032 1.00 94.38 78 LYS A N 1
ATOM 646 C CA . LYS A 1 78 ? -12.179 -3.832 1.611 1.00 94.38 78 LYS A CA 1
ATOM 647 C C . LYS A 1 78 ? -11.027 -2.889 1.290 1.00 94.38 78 LYS A C 1
ATOM 649 O O . LYS A 1 78 ? -10.460 -2.939 0.203 1.00 94.38 78 LYS A O 1
ATOM 654 N N . THR A 1 79 ? -10.682 -2.005 2.223 1.00 92.69 79 THR A N 1
ATOM 655 C CA . THR A 1 79 ? -9.568 -1.066 2.024 1.00 92.69 79 THR A CA 1
ATOM 656 C C . THR A 1 79 ? -8.218 -1.785 1.979 1.00 92.69 79 THR A C 1
ATOM 658 O O . THR A 1 79 ? -7.381 -1.440 1.146 1.00 92.69 79 THR A O 1
ATOM 661 N N . VAL A 1 80 ? -8.046 -2.840 2.784 1.00 96.56 80 VAL A N 1
ATOM 662 C CA . VAL A 1 80 ? -6.865 -3.717 2.754 1.00 96.56 80 VAL A CA 1
ATOM 663 C C . VAL A 1 80 ? -6.805 -4.487 1.444 1.00 96.56 80 VAL A C 1
ATOM 665 O O . VAL A 1 80 ? -5.765 -4.489 0.798 1.00 96.56 80 VAL A O 1
ATOM 668 N N . GLU A 1 81 ? -7.922 -5.063 1.001 1.00 97.31 81 GLU A N 1
ATOM 669 C CA . GLU A 1 81 ? -7.997 -5.791 -0.273 1.00 97.31 81 GLU A CA 1
ATOM 670 C C . GLU A 1 81 ? -7.659 -4.892 -1.473 1.00 97.31 81 GLU A C 1
ATOM 672 O O . GLU A 1 81 ? -6.905 -5.283 -2.369 1.00 97.31 81 GLU A O 1
ATOM 677 N N . ALA A 1 82 ? -8.176 -3.658 -1.482 1.00 96.88 82 ALA A N 1
ATOM 678 C CA . ALA A 1 82 ? -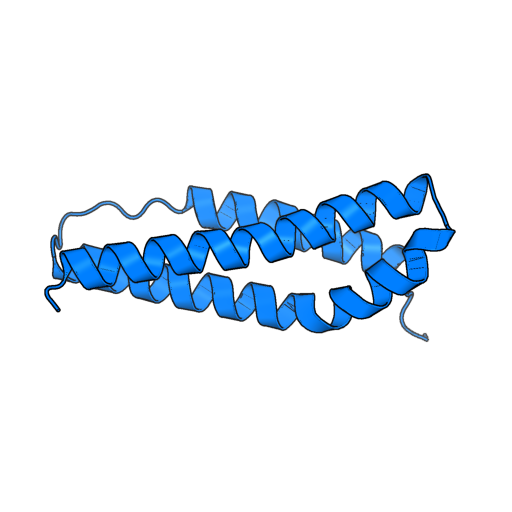7.865 -2.671 -2.511 1.00 96.88 82 ALA A CA 1
ATOM 679 C C . ALA A 1 82 ? -6.378 -2.282 -2.498 1.00 96.88 82 ALA A C 1
ATOM 681 O O . ALA A 1 82 ? -5.762 -2.169 -3.557 1.00 96.88 82 ALA A O 1
ATOM 682 N N . PHE A 1 83 ? -5.790 -2.109 -1.311 1.00 98.12 83 PHE A N 1
ATOM 683 C CA . PHE A 1 83 ? -4.365 -1.826 -1.173 1.00 98.12 83 PHE A CA 1
ATOM 684 C C . PHE A 1 83 ? -3.505 -3.001 -1.658 1.00 98.12 83 PHE A C 1
ATOM 686 O O . PHE A 1 83 ? -2.600 -2.801 -2.469 1.00 98.12 83 PHE A O 1
ATOM 693 N N . ASP A 1 84 ? -3.804 -4.226 -1.214 1.00 97.94 84 ASP A N 1
ATOM 694 C CA . ASP A 1 84 ? -3.071 -5.435 -1.602 1.00 97.94 84 ASP A CA 1
ATOM 695 C C . ASP A 1 84 ? -3.154 -5.670 -3.118 1.00 97.94 84 ASP A C 1
ATOM 697 O O . ASP A 1 84 ? -2.161 -6.040 -3.740 1.00 97.94 84 ASP A O 1
ATOM 701 N N . THR A 1 85 ? -4.295 -5.363 -3.746 1.00 98.19 85 THR A N 1
ATOM 702 C CA . THR A 1 85 ? -4.441 -5.412 -5.210 1.00 98.19 85 THR A CA 1
ATOM 703 C C . THR A 1 85 ? -3.412 -4.519 -5.914 1.00 98.19 85 THR A C 1
ATOM 705 O O . THR A 1 85 ? -2.757 -4.957 -6.862 1.00 98.19 85 THR A O 1
ATOM 708 N N . LEU A 1 86 ? -3.225 -3.280 -5.442 1.00 98.00 86 LEU A N 1
ATOM 709 C CA . LEU A 1 86 ? -2.223 -2.363 -6.000 1.00 98.00 86 LEU A CA 1
ATOM 710 C C . LEU A 1 86 ? -0.798 -2.834 -5.701 1.00 98.00 86 LEU A C 1
ATOM 712 O O . LEU A 1 86 ? 0.057 -2.802 -6.586 1.00 98.00 86 LEU A O 1
ATOM 716 N N . TYR A 1 87 ? -0.548 -3.295 -4.475 1.00 98.19 87 TYR A N 1
ATOM 717 C CA . TYR A 1 87 ? 0.752 -3.812 -4.057 1.00 98.19 87 TYR A CA 1
ATOM 718 C C . TYR A 1 87 ? 1.203 -4.990 -4.925 1.00 98.19 87 TYR A C 1
ATOM 720 O O . TYR A 1 87 ? 2.286 -4.940 -5.505 1.00 98.19 87 TYR A O 1
ATOM 728 N N . TYR A 1 88 ? 0.364 -6.013 -5.101 1.00 97.44 88 TYR A N 1
ATOM 729 C CA . TYR A 1 88 ? 0.734 -7.182 -5.897 1.00 97.44 88 TYR A CA 1
ATOM 730 C C . TYR A 1 88 ? 0.888 -6.863 -7.387 1.00 97.44 88 TYR A C 1
ATOM 732 O O . TYR A 1 88 ? 1.729 -7.460 -8.058 1.00 97.44 88 TYR A O 1
ATOM 740 N N . ALA A 1 89 ? 0.142 -5.889 -7.912 1.00 96.12 89 ALA A N 1
ATOM 741 C CA . ALA A 1 89 ? 0.356 -5.411 -9.274 1.00 96.12 89 ALA A CA 1
ATOM 742 C C . ALA A 1 89 ? 1.713 -4.696 -9.436 1.00 96.12 89 ALA A C 1
ATOM 744 O O . ALA A 1 89 ? 2.381 -4.849 -10.461 1.00 96.12 89 ALA A O 1
ATOM 745 N N . VAL A 1 90 ? 2.145 -3.938 -8.423 1.00 96.75 90 VAL A N 1
ATOM 746 C CA . VAL A 1 90 ? 3.477 -3.318 -8.384 1.00 96.75 90 VAL A CA 1
ATOM 747 C C . VAL A 1 90 ? 4.584 -4.373 -8.284 1.00 96.75 90 VAL A C 1
ATOM 749 O O . VAL A 1 90 ? 5.560 -4.274 -9.028 1.00 96.75 90 VAL A O 1
ATOM 752 N N . GLU A 1 91 ? 4.428 -5.384 -7.425 1.00 96.31 91 GLU A N 1
ATOM 753 C CA . GLU A 1 91 ? 5.362 -6.517 -7.309 1.00 96.31 91 GLU A CA 1
ATOM 754 C C . GLU A 1 91 ? 5.519 -7.248 -8.649 1.00 96.31 91 GLU A C 1
ATOM 756 O O . GLU A 1 91 ? 6.634 -7.435 -9.135 1.00 96.31 91 GLU A O 1
ATOM 761 N N . ALA A 1 92 ? 4.406 -7.574 -9.312 1.00 94.06 92 ALA A N 1
ATOM 762 C CA . ALA A 1 92 ? 4.432 -8.252 -10.605 1.00 94.06 92 ALA A CA 1
ATOM 763 C C . ALA A 1 92 ? 5.168 -7.437 -11.684 1.00 94.06 92 ALA A C 1
ATOM 765 O O . ALA A 1 92 ? 5.917 -7.994 -12.489 1.00 94.06 92 ALA A O 1
ATOM 766 N N . ALA A 1 93 ? 4.989 -6.113 -11.701 1.00 93.19 93 ALA A N 1
ATOM 767 C CA . ALA A 1 93 ? 5.731 -5.238 -12.607 1.00 93.19 93 ALA A CA 1
ATOM 768 C C . ALA A 1 93 ? 7.229 -5.190 -12.262 1.00 93.19 93 ALA A C 1
ATOM 770 O O . ALA A 1 93 ? 8.081 -5.162 -13.152 1.00 93.19 93 ALA A O 1
ATOM 771 N N . ALA A 1 94 ? 7.574 -5.203 -10.975 1.00 93.88 94 ALA A N 1
ATOM 772 C CA . ALA A 1 94 ? 8.957 -5.229 -10.529 1.00 93.88 94 ALA A CA 1
ATOM 773 C C . ALA A 1 94 ? 9.680 -6.519 -10.923 1.00 93.88 94 ALA A C 1
ATOM 775 O O . ALA A 1 94 ? 10.793 -6.429 -11.442 1.00 93.88 94 ALA A O 1
ATOM 776 N N . ASP A 1 95 ? 9.043 -7.680 -10.776 1.00 92.25 95 ASP A N 1
ATOM 777 C CA . ASP A 1 95 ? 9.607 -8.969 -11.195 1.00 92.25 95 ASP A CA 1
ATOM 778 C C . ASP A 1 95 ? 9.951 -8.996 -12.694 1.00 92.25 95 ASP A C 1
ATOM 780 O O . ASP A 1 95 ? 10.966 -9.569 -13.097 1.00 92.25 95 ASP A O 1
ATOM 784 N N . GLN A 1 96 ? 9.156 -8.316 -13.526 1.00 89.44 96 GLN A N 1
ATOM 785 C CA . GLN A 1 96 ? 9.415 -8.190 -14.964 1.00 89.44 96 GLN A CA 1
ATOM 786 C C . GLN A 1 96 ? 10.580 -7.234 -15.281 1.00 89.44 96 GLN A C 1
ATOM 788 O O . GLN A 1 96 ? 11.347 -7.470 -16.215 1.00 89.44 96 GLN A O 1
ATOM 793 N N . LEU A 1 97 ? 10.728 -6.145 -14.519 1.00 87.50 97 LEU A N 1
ATOM 794 C CA . LEU A 1 97 ? 11.680 -5.054 -14.797 1.00 87.50 97 LEU A CA 1
ATOM 795 C C . LEU A 1 97 ? 13.027 -5.190 -14.064 1.00 87.50 97 LEU A C 1
ATOM 797 O O . LEU A 1 97 ? 14.012 -4.513 -14.402 1.00 87.50 97 LEU A O 1
ATOM 801 N N . MET A 1 98 ? 13.058 -6.005 -13.013 1.00 85.50 98 MET A N 1
ATOM 802 C CA . MET A 1 98 ? 14.188 -6.237 -12.113 1.00 85.50 98 MET A CA 1
ATOM 803 C C . MET A 1 98 ? 14.294 -7.729 -11.766 1.00 85.50 98 MET A C 1
ATOM 805 O O . MET A 1 98 ? 14.212 -8.086 -10.589 1.00 85.50 98 MET A O 1
ATOM 809 N N . PRO A 1 99 ? 14.498 -8.613 -12.760 1.00 73.94 99 PRO A N 1
ATOM 810 C CA . PRO A 1 99 ? 14.650 -10.032 -12.484 1.00 73.94 99 PRO A CA 1
ATOM 811 C C . PRO A 1 99 ? 15.822 -10.236 -11.520 1.00 73.94 99 PRO A C 1
ATOM 813 O O . PRO A 1 99 ? 16.933 -9.750 -11.759 1.00 73.94 99 PRO A O 1
ATOM 816 N N . LYS A 1 100 ? 15.565 -10.926 -10.405 1.00 66.44 100 LYS A N 1
ATOM 817 C CA . LYS A 1 100 ? 16.611 -11.272 -9.437 1.00 66.44 100 LYS A CA 1
ATOM 818 C C . LYS A 1 100 ? 17.696 -12.089 -10.158 1.00 66.44 100 LYS A C 1
ATOM 820 O O . LYS A 1 100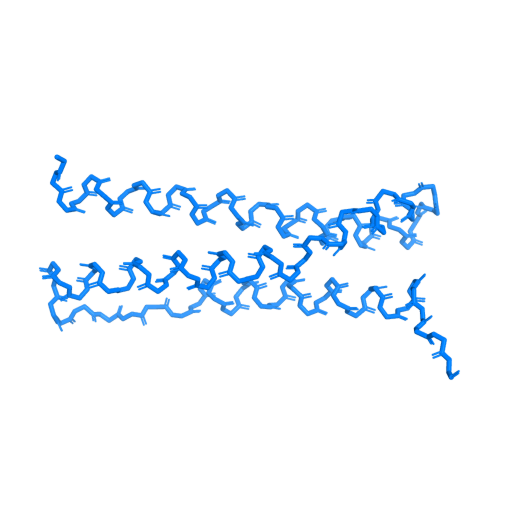 ? 17.347 -12.941 -10.981 1.00 66.44 100 LYS A O 1
ATOM 825 N N . PRO A 1 101 ? 18.993 -11.836 -9.899 1.00 57.91 101 PRO A N 1
ATOM 826 C CA . PRO A 1 101 ? 20.050 -12.677 -10.447 1.00 57.91 101 PRO A CA 1
ATOM 827 C C . PRO A 1 101 ? 19.802 -14.130 -10.016 1.00 57.91 101 PRO A C 1
ATOM 829 O O . PRO A 1 101 ? 19.504 -14.377 -8.847 1.00 57.91 101 PRO A O 1
ATOM 832 N N . ARG A 1 102 ? 19.837 -15.043 -10.995 1.00 46.31 102 ARG A N 1
ATOM 833 C CA . ARG A 1 102 ? 19.686 -16.491 -10.790 1.00 46.31 102 ARG A CA 1
ATOM 834 C C . ARG A 1 102 ? 20.840 -17.062 -9.979 1.00 46.31 102 ARG A C 1
ATOM 836 O O . ARG A 1 102 ? 21.974 -16.572 -10.172 1.00 46.31 102 ARG A O 1
#